Protein AF-A0A6V7JPB8-F1 (afdb_monomer_lite)

Foldseek 3Di:
DPQDPDPDDDNADADDDDDPQQWDWDPPDPVDIHIDGCVVVVVVVVVVPDDDPPPPPDDDD

Sequence (61 aa):
NPTPNVTGDSSINWKPVKTDALEYLAINNPRDVKMSENLWKERIDFWRSLPCHVGLSMPSE

Radius of gyration: 17.68 Å; chains: 1; bounding box: 52×20×39 Å

Organism: NCBI:txid1563983

Secondary structure (DSSP, 8-state):
--S----SS-----PPP-STT--EEEEEETTEEEEE--TTHHHHHHHHHSPPPTTSS----

pLDDT: mean 80.29, std 13.58, range [54.09, 94.56]

Structure (mmCIF, N/CA/C/O backbone):
data_AF-A0A6V7JPB8-F1
#
_entry.id   AF-A0A6V7JPB8-F1
#
loop_
_atom_site.group_PDB
_atom_site.id
_atom_site.type_symbol
_atom_site.label_atom_id
_atom_site.label_alt_id
_atom_site.label_comp_id
_atom_site.label_asym_id
_atom_site.label_entity_id
_atom_site.label_seq_id
_atom_site.pdbx_PDB_ins_code
_atom_site.Cartn_x
_atom_site.Cartn_y
_atom_site.Cartn_z
_atom_site.occupancy
_atom_site.B_iso_or_equiv
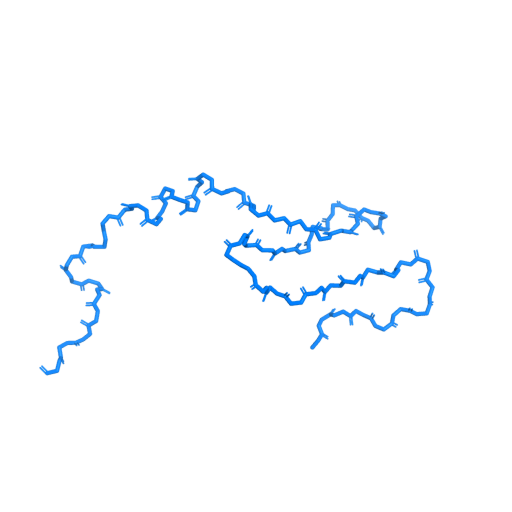_atom_site.auth_seq_id
_atom_site.auth_comp_id
_atom_site.auth_asym_id
_atom_site.auth_atom_id
_atom_site.pdbx_PDB_model_num
ATOM 1 N N . ASN A 1 1 ? 2.981 -4.764 18.298 1.00 74.75 1 ASN A N 1
ATOM 2 C CA . ASN A 1 1 ? 1.601 -5.026 17.842 1.00 74.75 1 ASN A CA 1
ATOM 3 C C . ASN A 1 1 ? 0.847 -3.705 17.905 1.00 74.75 1 ASN A C 1
ATOM 5 O O . ASN A 1 1 ? 0.624 -3.251 19.019 1.00 74.75 1 ASN A O 1
ATOM 9 N N . PRO A 1 2 ? 0.557 -3.051 16.767 1.00 80.25 2 PRO A N 1
ATOM 10 C CA . PRO A 1 2 ? -0.104 -1.748 16.757 1.00 80.25 2 PRO A CA 1
ATOM 11 C C . PRO A 1 2 ? -1.639 -1.848 16.837 1.00 80.25 2 PRO A C 1
ATOM 13 O O . PRO A 1 2 ? -2.312 -0.824 16.904 1.00 80.25 2 PRO A O 1
ATOM 16 N N . THR A 1 3 ? -2.197 -3.066 16.848 1.00 80.56 3 THR A N 1
ATOM 17 C CA . THR A 1 3 ? -3.625 -3.292 17.093 1.00 80.56 3 THR A CA 1
ATOM 18 C C . THR A 1 3 ? -3.968 -2.838 18.512 1.00 80.56 3 THR A C 1
ATOM 20 O O . THR A 1 3 ? -3.377 -3.369 19.458 1.00 80.56 3 THR A O 1
ATOM 23 N N . PRO A 1 4 ? -4.894 -1.883 18.698 1.00 72.19 4 PRO A N 1
ATOM 24 C CA . PRO A 1 4 ? -5.295 -1.472 20.030 1.00 72.19 4 PRO A CA 1
ATOM 25 C C . PRO A 1 4 ? -6.064 -2.597 20.734 1.00 72.19 4 PRO A C 1
ATOM 27 O O . PRO A 1 4 ? -6.835 -3.333 20.119 1.00 72.19 4 PRO A O 1
ATOM 30 N N . ASN A 1 5 ? -5.879 -2.711 22.048 1.00 67.25 5 ASN A N 1
ATOM 31 C CA . ASN A 1 5 ? -6.670 -3.605 22.890 1.00 67.25 5 ASN A CA 1
ATOM 32 C C . ASN A 1 5 ? -8.052 -2.961 23.116 1.00 67.25 5 ASN A C 1
ATOM 34 O O . ASN A 1 5 ? -8.241 -2.271 24.114 1.00 67.25 5 ASN A O 1
ATOM 38 N N . VAL A 1 6 ? -8.991 -3.082 22.171 1.00 62.91 6 VAL A N 1
ATOM 39 C CA . VAL A 1 6 ? -10.297 -2.403 22.290 1.00 62.91 6 VAL A CA 1
ATOM 40 C C . VAL A 1 6 ? -11.338 -3.301 22.970 1.00 62.91 6 VAL A C 1
ATOM 42 O O . VAL A 1 6 ? -11.793 -4.291 22.403 1.00 62.91 6 VAL A O 1
ATOM 45 N N . THR A 1 7 ? -11.753 -2.913 24.178 1.00 54.09 7 THR A N 1
ATOM 46 C CA . THR A 1 7 ? -13.026 -3.268 24.828 1.00 54.09 7 THR A CA 1
ATOM 47 C C . THR A 1 7 ? -14.120 -2.317 24.316 1.00 54.09 7 THR A C 1
ATOM 49 O O . THR A 1 7 ? -14.340 -1.259 24.895 1.00 54.09 7 THR A O 1
ATOM 52 N N . GLY A 1 8 ? -14.779 -2.641 23.198 1.00 60.09 8 GLY A N 1
ATOM 53 C CA . GLY A 1 8 ? -15.857 -1.816 22.620 1.00 60.09 8 GLY A CA 1
ATOM 54 C C . GLY A 1 8 ? -15.856 -1.743 21.088 1.00 60.09 8 GLY A C 1
ATOM 55 O O . GLY A 1 8 ? -14.919 -2.214 20.453 1.00 60.09 8 GLY A O 1
ATOM 56 N N . ASP A 1 9 ? -16.921 -1.148 20.537 1.00 56.84 9 ASP A N 1
ATOM 57 C CA . ASP A 1 9 ? -17.525 -1.227 19.180 1.00 56.84 9 ASP A CA 1
ATOM 58 C C . ASP A 1 9 ? -16.633 -0.998 17.931 1.00 56.84 9 ASP A C 1
ATOM 60 O O . ASP A 1 9 ? -17.118 -0.889 16.808 1.00 56.84 9 ASP A O 1
ATOM 64 N N . SER A 1 10 ? -15.314 -0.934 18.084 1.00 58.44 10 SER A N 1
ATOM 65 C CA . SER A 1 10 ? -14.356 -0.797 16.987 1.00 58.44 10 SER A CA 1
ATOM 66 C C . SER A 1 10 ? -13.284 -1.881 17.092 1.00 58.44 10 SER A C 1
ATOM 68 O O . SER A 1 10 ? -12.118 -1.605 17.385 1.00 58.44 10 SER A O 1
ATOM 70 N N . SER A 1 11 ? -13.675 -3.138 16.862 1.00 64.62 11 SER A N 1
ATOM 71 C CA . SER A 1 11 ? -12.753 -4.276 16.779 1.00 64.62 11 SER A CA 1
ATOM 72 C C . SER A 1 11 ? -11.974 -4.246 15.457 1.00 64.62 11 SER A C 1
ATOM 74 O O . SER A 1 11 ? -12.164 -5.084 14.571 1.00 64.62 11 SER A O 1
ATOM 76 N N . ILE A 1 12 ? -11.120 -3.243 15.278 1.00 74.19 12 ILE A N 1
ATOM 77 C CA . ILE A 1 12 ? -10.256 -3.150 14.103 1.00 74.19 12 ILE A CA 1
ATOM 78 C C . ILE A 1 12 ? -9.134 -4.172 14.271 1.00 74.19 12 ILE A C 1
ATOM 80 O O . ILE A 1 12 ? -8.268 -4.034 15.131 1.00 74.19 12 ILE A O 1
ATOM 84 N N . ASN A 1 13 ? -9.151 -5.211 13.440 1.00 79.12 13 ASN A N 1
ATOM 85 C CA . ASN A 1 13 ? -8.114 -6.236 13.422 1.00 79.12 13 ASN A CA 1
ATOM 86 C C . ASN A 1 13 ? -6.977 -5.809 12.481 1.00 79.12 13 ASN A C 1
ATOM 88 O O . ASN A 1 13 ? -6.980 -6.160 11.298 1.00 79.12 13 ASN A O 1
ATOM 92 N N . TRP A 1 14 ? -6.028 -5.022 12.997 1.00 86.50 14 TRP A N 1
ATOM 93 C CA . TRP A 1 14 ? -4.858 -4.586 12.234 1.00 86.50 14 TRP A CA 1
ATOM 94 C C . TRP A 1 14 ? -3.835 -5.721 12.125 1.00 86.50 14 TRP A C 1
ATOM 96 O O . TRP A 1 14 ? -2.948 -5.912 12.960 1.00 86.50 14 TRP A O 1
ATOM 106 N N . LYS A 1 15 ? -3.961 -6.500 11.052 1.00 85.00 15 LYS A N 1
ATOM 107 C CA . LYS A 1 15 ? -3.062 -7.624 10.792 1.00 85.00 15 LYS A CA 1
ATOM 108 C C . LYS A 1 15 ? -1.719 -7.129 10.235 1.00 85.00 15 LYS A C 1
ATOM 110 O O . LYS A 1 15 ? -1.705 -6.184 9.446 1.00 85.00 15 LYS A O 1
ATOM 115 N N . PRO A 1 16 ? -0.594 -7.762 10.614 1.00 86.12 16 PRO A N 1
ATOM 116 C CA . PRO A 1 16 ? 0.686 -7.538 9.949 1.00 86.12 16 PRO A CA 1
ATOM 117 C C . PRO A 1 16 ? 0.594 -7.841 8.451 1.00 86.12 16 PRO A C 1
ATOM 119 O O . PRO A 1 16 ? -0.154 -8.740 8.066 1.00 86.12 16 PRO A O 1
ATOM 122 N N . VAL A 1 17 ? 1.398 -7.144 7.647 1.00 87.06 17 VAL A N 1
ATOM 123 C CA . VAL A 1 17 ? 1.554 -7.427 6.213 1.00 87.06 17 VAL A CA 1
ATOM 124 C C . VAL A 1 17 ? 2.144 -8.823 6.037 1.00 87.06 17 VAL A C 1
ATOM 126 O O . VAL A 1 17 ? 3.151 -9.158 6.665 1.00 87.06 17 VAL A O 1
ATOM 129 N N . LYS A 1 18 ? 1.502 -9.643 5.207 1.00 86.19 18 LYS A N 1
ATOM 130 C CA . LYS A 1 18 ? 1.912 -11.025 4.909 1.00 86.19 18 LYS A CA 1
ATOM 131 C C . LYS A 1 18 ? 2.055 -11.296 3.418 1.00 86.19 18 LYS A C 1
ATOM 133 O O . LYS A 1 18 ? 2.526 -12.369 3.052 1.00 86.19 18 LYS A O 1
ATOM 138 N N . THR A 1 19 ? 1.625 -10.363 2.576 1.00 87.31 19 THR A N 1
ATOM 139 C CA . THR A 1 19 ? 1.574 -10.535 1.124 1.00 87.31 19 THR A CA 1
ATOM 140 C C . THR A 1 19 ? 2.275 -9.388 0.400 1.00 87.31 19 THR A C 1
ATOM 142 O O . THR A 1 19 ? 2.463 -8.302 0.950 1.00 87.31 19 THR A O 1
ATOM 145 N N . ASP A 1 20 ? 2.594 -9.604 -0.876 1.00 86.06 20 ASP A N 1
ATOM 146 C CA . ASP A 1 20 ? 3.124 -8.559 -1.763 1.00 86.06 20 ASP A CA 1
ATOM 147 C C . ASP A 1 20 ? 2.065 -7.528 -2.185 1.00 86.06 20 ASP A C 1
ATOM 149 O O . ASP A 1 20 ? 2.382 -6.568 -2.888 1.00 86.06 20 ASP A O 1
ATOM 153 N N . ALA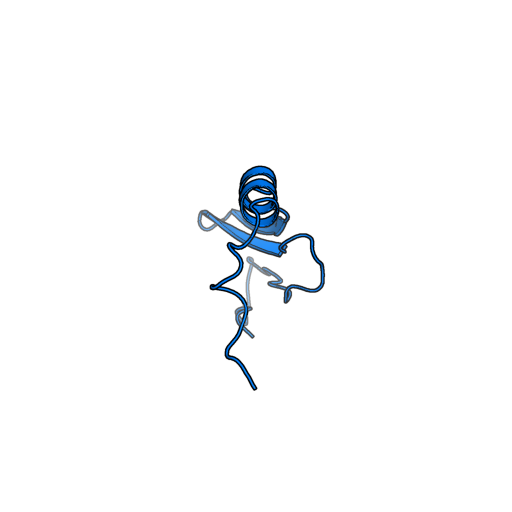 A 1 21 ? 0.817 -7.692 -1.731 1.00 85.38 21 ALA A N 1
ATOM 154 C CA . ALA A 1 21 ? -0.293 -6.790 -2.014 1.00 85.38 21 ALA A CA 1
ATOM 155 C C . ALA A 1 21 ? -0.207 -5.463 -1.238 1.00 85.38 21 ALA A C 1
ATOM 157 O O . ALA A 1 21 ? -1.146 -4.678 -1.274 1.00 85.38 21 ALA A O 1
ATOM 158 N N . LEU A 1 22 ? 0.904 -5.179 -0.543 1.00 88.06 22 LEU A N 1
ATOM 159 C CA . LEU A 1 22 ? 1.130 -3.916 0.171 1.00 88.06 22 LEU A CA 1
ATOM 160 C C . LEU A 1 22 ? -0.035 -3.582 1.118 1.00 88.06 22 LEU A C 1
ATOM 162 O O . LEU A 1 22 ? -0.618 -2.498 1.056 1.00 88.06 22 LEU A O 1
ATOM 166 N N . GLU A 1 23 ? -0.407 -4.556 1.951 1.00 93.56 23 GLU A N 1
ATOM 167 C CA . GLU A 1 23 ? -1.506 -4.440 2.910 1.00 93.56 23 GLU A CA 1
ATOM 168 C C . GLU A 1 23 ? -1.279 -3.260 3.869 1.00 93.56 23 GLU A C 1
ATOM 170 O O . GLU A 1 23 ? -0.175 -3.031 4.365 1.00 93.56 23 GLU A O 1
ATOM 175 N N . TYR A 1 24 ? -2.336 -2.511 4.162 1.00 92.12 24 TYR A N 1
ATOM 176 C CA . TYR A 1 24 ? -2.286 -1.361 5.060 1.00 92.12 24 TYR A CA 1
ATOM 177 C C . TYR A 1 24 ? -3.620 -1.161 5.780 1.00 92.12 24 TYR A C 1
ATOM 179 O O . TYR A 1 24 ? -4.657 -1.685 5.373 1.00 92.12 24 TYR A O 1
ATOM 187 N N . LEU A 1 25 ? -3.600 -0.375 6.856 1.00 92.19 25 LEU A N 1
ATOM 188 C CA . LEU A 1 25 ? -4.810 0.076 7.532 1.00 92.19 25 LEU A CA 1
ATOM 189 C C . LEU A 1 25 ? -5.217 1.446 6.975 1.00 92.19 25 LEU A C 1
ATOM 191 O O . LEU A 1 25 ? -4.507 2.433 7.159 1.00 92.19 25 LEU A O 1
ATOM 195 N N . ALA A 1 26 ? -6.355 1.513 6.290 1.00 92.25 26 ALA A N 1
ATOM 196 C CA . ALA A 1 26 ? -6.948 2.761 5.838 1.00 92.25 26 ALA A CA 1
ATOM 197 C C . ALA A 1 26 ? -7.719 3.407 6.996 1.00 92.25 26 ALA A C 1
ATOM 199 O O . ALA A 1 26 ? -8.654 2.807 7.524 1.00 92.25 26 ALA A O 1
ATOM 200 N N . ILE A 1 27 ? -7.330 4.626 7.374 1.00 91.38 27 ILE A N 1
ATOM 201 C CA . ILE A 1 27 ? -8.014 5.448 8.378 1.00 91.38 27 ILE A CA 1
ATOM 202 C C . ILE A 1 27 ? -8.646 6.626 7.635 1.00 91.38 27 ILE A C 1
ATOM 204 O O . ILE A 1 27 ? -7.991 7.641 7.408 1.00 91.38 27 ILE A O 1
ATOM 208 N N . ASN A 1 28 ? -9.905 6.476 7.217 1.00 90.12 28 ASN A N 1
ATOM 209 C CA . ASN A 1 28 ? -10.609 7.521 6.466 1.00 90.12 28 ASN A CA 1
ATOM 210 C C . ASN A 1 28 ? -11.306 8.512 7.408 1.00 90.12 28 ASN A C 1
ATOM 212 O O . ASN A 1 28 ? -11.298 9.717 7.174 1.00 90.12 28 ASN A O 1
ATOM 216 N N . ASN A 1 29 ? -11.931 8.001 8.473 1.00 88.88 29 ASN A N 1
ATOM 217 C CA . ASN A 1 29 ? -12.556 8.773 9.550 1.00 88.88 29 ASN A CA 1
ATOM 218 C C . ASN A 1 29 ? -12.752 7.870 10.794 1.00 88.88 29 ASN A C 1
ATOM 220 O O . ASN A 1 29 ? -12.536 6.662 10.692 1.00 88.88 29 ASN A O 1
ATOM 224 N N . PRO A 1 30 ? -13.193 8.395 11.956 1.00 85.19 30 PRO A N 1
ATOM 225 C CA . PRO A 1 30 ? -13.312 7.607 13.191 1.00 85.19 30 PRO A CA 1
ATOM 226 C C . PRO A 1 30 ? -14.242 6.383 13.131 1.00 85.19 30 PRO A C 1
ATOM 228 O O . PRO A 1 30 ? -14.173 5.540 14.019 1.00 85.19 30 PRO A O 1
ATOM 231 N N . ARG A 1 31 ? -15.126 6.289 12.128 1.00 84.50 31 ARG A N 1
ATOM 232 C CA . ARG A 1 31 ? -16.061 5.165 11.933 1.00 84.50 31 ARG A CA 1
ATOM 233 C C . ARG A 1 31 ? -15.716 4.286 10.726 1.00 84.50 31 ARG A C 1
ATOM 235 O O . ARG A 1 31 ? -16.324 3.236 10.566 1.00 84.50 31 ARG A O 1
ATOM 242 N N . ASP A 1 32 ? -14.770 4.701 9.885 1.00 86.62 32 ASP A N 1
ATOM 243 C CA . ASP A 1 32 ? -14.318 3.956 8.704 1.00 86.62 32 ASP A CA 1
ATOM 244 C C . ASP A 1 32 ? -12.809 3.739 8.794 1.00 86.62 32 ASP A C 1
ATOM 246 O O . ASP A 1 32 ? -11.994 4.520 8.285 1.00 86.62 32 ASP A O 1
ATOM 250 N N . VAL A 1 33 ? -12.467 2.666 9.504 1.00 89.00 33 VAL A N 1
ATOM 251 C CA . VAL A 1 33 ? -11.108 2.160 9.630 1.00 89.00 33 VAL A CA 1
ATOM 252 C C . VAL A 1 33 ? -11.107 0.694 9.226 1.00 89.00 33 VAL A C 1
ATOM 254 O O . VAL A 1 33 ? -11.802 -0.123 9.832 1.00 89.00 33 VAL A O 1
ATOM 257 N N . LYS A 1 34 ? -10.336 0.351 8.195 1.00 90.44 34 LYS A N 1
ATOM 258 C CA . LYS A 1 34 ? -10.343 -0.998 7.613 1.00 90.44 34 LYS A CA 1
ATOM 259 C C . LYS A 1 34 ? -9.001 -1.371 7.009 1.00 90.44 34 LYS A C 1
ATOM 261 O O . LYS A 1 34 ? -8.238 -0.508 6.588 1.00 90.44 34 LYS A O 1
ATOM 266 N N . MET A 1 35 ? -8.732 -2.670 6.934 1.00 91.94 35 MET A N 1
ATOM 267 C CA . MET A 1 35 ? -7.615 -3.176 6.140 1.00 91.94 35 MET A 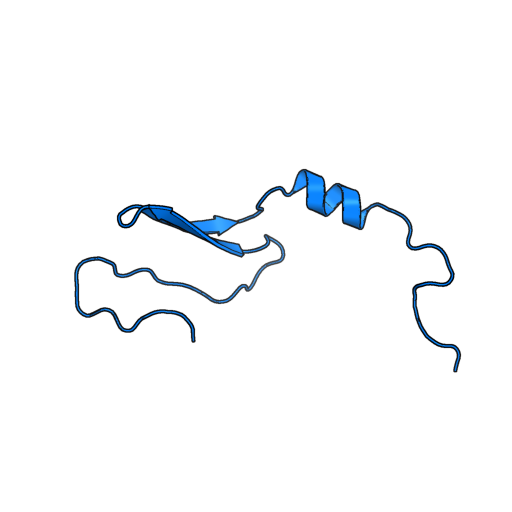CA 1
ATOM 268 C C . MET A 1 35 ? -7.917 -2.984 4.651 1.00 91.94 35 MET A C 1
ATOM 270 O O . MET A 1 35 ? -9.058 -3.138 4.216 1.00 91.94 35 MET A O 1
ATOM 274 N N . SER A 1 36 ? -6.893 -2.641 3.888 1.00 93.19 36 SER A N 1
ATOM 275 C CA . SER A 1 36 ? -6.930 -2.478 2.439 1.00 93.19 36 SER A CA 1
ATOM 276 C C . SER A 1 36 ? -5.572 -2.884 1.867 1.00 93.19 36 SER A C 1
ATOM 278 O O . SER A 1 36 ? -4.639 -3.190 2.609 1.00 93.19 36 SER A O 1
ATOM 280 N N . GLU A 1 37 ? -5.456 -2.900 0.549 1.00 94.56 37 GLU A N 1
ATOM 281 C CA . GLU A 1 37 ? -4.264 -3.345 -0.165 1.00 94.56 37 GLU A CA 1
ATOM 282 C C . GLU A 1 37 ? -3.981 -2.447 -1.371 1.00 94.56 37 GLU A C 1
ATOM 284 O O . GLU A 1 37 ? -4.841 -1.679 -1.811 1.00 94.56 37 GLU A O 1
ATOM 289 N N . ASN A 1 38 ? -2.765 -2.550 -1.904 1.00 93.56 38 ASN A N 1
ATOM 290 C CA . ASN A 1 38 ? -2.376 -2.015 -3.204 1.00 93.56 38 ASN A CA 1
ATOM 291 C C . ASN A 1 38 ? -2.553 -0.491 -3.335 1.00 93.56 38 ASN A C 1
ATOM 293 O O . ASN A 1 38 ? -2.916 0.015 -4.404 1.00 93.56 38 ASN A O 1
ATOM 297 N N . LEU A 1 39 ? -2.264 0.262 -2.262 1.00 92.81 39 LEU A N 1
ATOM 298 C CA . LEU A 1 39 ? -2.338 1.724 -2.288 1.00 92.81 39 LEU A CA 1
ATOM 299 C C . LEU A 1 39 ? -1.440 2.279 -3.399 1.00 92.81 39 LEU A C 1
ATOM 301 O O . LEU A 1 39 ? -0.220 2.151 -3.352 1.00 92.81 39 LEU A O 1
ATOM 305 N N . TRP A 1 40 ? -2.064 2.902 -4.400 1.00 93.88 40 TRP A N 1
ATOM 306 C CA . TRP A 1 40 ? -1.385 3.479 -5.564 1.00 93.88 40 TRP A CA 1
ATOM 307 C C . TRP A 1 40 ? -0.455 2.495 -6.284 1.00 93.88 40 TRP A C 1
ATOM 309 O O . TRP A 1 40 ? 0.637 2.876 -6.713 1.00 93.88 40 TRP A O 1
ATOM 319 N N . LYS A 1 41 ? -0.898 1.240 -6.434 1.00 92.75 41 LYS A N 1
ATOM 320 C CA . LY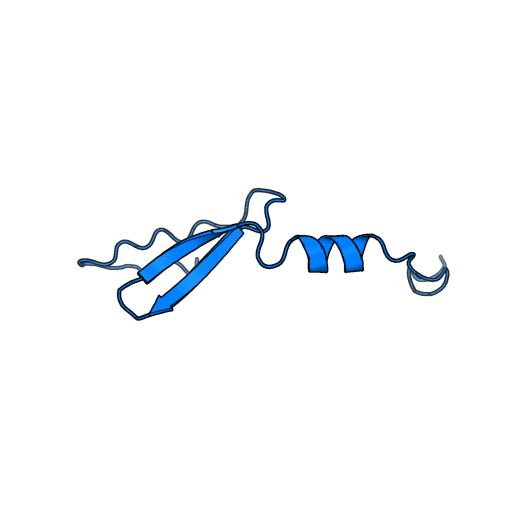S A 1 41 ? -0.135 0.154 -7.062 1.00 92.75 41 LYS A CA 1
ATOM 321 C C . LYS A 1 41 ? 0.601 0.578 -8.333 1.00 92.75 41 LYS A C 1
ATOM 323 O O . LYS A 1 41 ? 1.796 0.352 -8.436 1.00 92.75 41 LYS A O 1
ATOM 328 N N . GLU A 1 42 ? -0.076 1.276 -9.243 1.00 94.25 42 GLU A N 1
ATOM 329 C CA . GLU A 1 42 ? 0.509 1.743 -10.508 1.00 94.25 42 GLU A CA 1
ATOM 330 C C . GLU A 1 42 ? 1.738 2.641 -10.312 1.00 94.25 42 GLU A C 1
ATOM 332 O O . GLU A 1 42 ? 2.719 2.527 -11.042 1.00 94.25 42 GLU A O 1
ATOM 337 N N . ARG A 1 43 ? 1.723 3.516 -9.298 1.00 94.56 43 ARG A N 1
ATOM 338 C CA . ARG A 1 43 ? 2.867 4.386 -8.989 1.00 94.56 43 ARG A CA 1
ATOM 339 C C . ARG A 1 43 ? 4.028 3.577 -8.431 1.00 94.56 43 ARG A C 1
ATOM 341 O O . ARG A 1 43 ? 5.175 3.839 -8.771 1.00 94.56 43 ARG A O 1
ATOM 348 N N . ILE A 1 44 ? 3.734 2.608 -7.570 1.00 91.62 44 ILE A N 1
ATOM 349 C CA . ILE A 1 44 ? 4.753 1.739 -6.975 1.00 91.62 44 ILE A CA 1
ATOM 350 C C . ILE A 1 44 ? 5.377 0.847 -8.048 1.00 91.62 44 ILE A C 1
ATOM 352 O O . ILE A 1 44 ? 6.598 0.720 -8.099 1.00 91.62 44 ILE A O 1
ATOM 356 N N . ASP A 1 45 ? 4.558 0.296 -8.941 1.00 92.12 45 ASP A N 1
ATOM 357 C CA . ASP A 1 45 ? 5.013 -0.491 -10.084 1.00 92.12 45 ASP A CA 1
ATOM 358 C C . ASP A 1 45 ? 5.870 0.356 -11.031 1.00 92.12 45 ASP A C 1
ATOM 360 O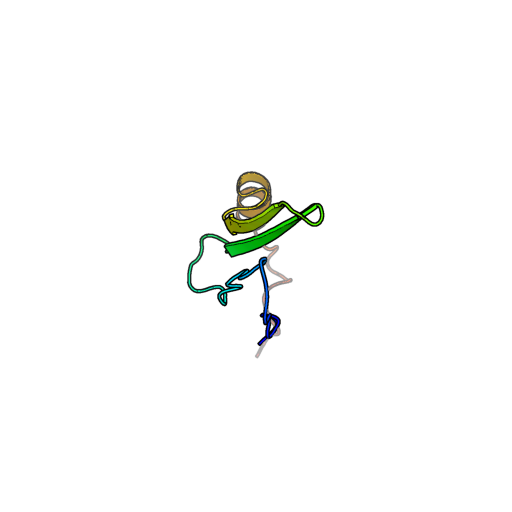 O . ASP A 1 45 ? 6.933 -0.095 -11.453 1.00 92.12 45 ASP A O 1
ATOM 364 N N . PHE A 1 46 ? 5.475 1.608 -11.293 1.00 93.56 46 PHE A N 1
ATOM 365 C CA . PHE A 1 46 ? 6.296 2.549 -12.053 1.00 93.56 46 PHE A CA 1
ATOM 366 C C . PHE A 1 46 ? 7.678 2.726 -11.415 1.00 93.56 46 PHE A C 1
ATOM 368 O O . PHE A 1 46 ? 8.684 2.487 -12.081 1.00 93.56 46 PHE A O 1
ATOM 375 N N . TRP A 1 47 ? 7.748 3.065 -10.123 1.00 90.06 47 TRP A N 1
ATOM 376 C CA . TRP A 1 47 ? 9.029 3.252 -9.431 1.00 90.06 47 TRP A CA 1
ATOM 377 C C . TRP A 1 47 ? 9.883 1.978 -9.405 1.00 90.06 47 TRP A C 1
ATOM 379 O O . TRP A 1 47 ? 11.095 2.066 -9.576 1.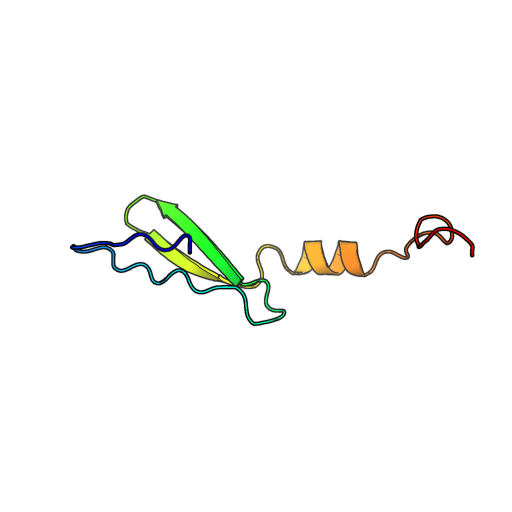00 90.06 47 TRP A O 1
ATOM 389 N N . ARG A 1 48 ? 9.267 0.797 -9.250 1.00 87.25 48 ARG A N 1
ATOM 390 C CA . ARG A 1 48 ? 9.951 -0.509 -9.326 1.00 87.25 48 ARG A CA 1
ATOM 391 C C . ARG A 1 48 ? 10.486 -0.828 -10.721 1.00 87.25 48 ARG A C 1
ATOM 393 O O . ARG A 1 48 ? 11.472 -1.547 -10.833 1.00 87.25 48 ARG A O 1
ATOM 400 N N . SER A 1 49 ? 9.820 -0.341 -11.767 1.00 90.31 49 SER A N 1
ATOM 401 C CA . SER A 1 49 ? 10.217 -0.581 -13.158 1.00 90.31 49 SER A CA 1
ATOM 402 C C . SER A 1 49 ? 11.410 0.262 -13.602 1.00 90.31 49 SER A C 1
ATOM 404 O O . SER A 1 49 ? 12.049 -0.069 -14.602 1.00 90.31 49 SER A O 1
ATOM 406 N N . LEU A 1 50 ? 11.715 1.350 -12.883 1.00 88.75 50 LEU A N 1
ATOM 407 C CA . LEU A 1 50 ? 12.844 2.197 -13.233 1.00 88.75 50 LEU A CA 1
ATOM 408 C C . LEU A 1 50 ? 14.148 1.414 -13.041 1.00 88.75 50 LEU A C 1
ATOM 410 O O . LEU A 1 50 ? 14.357 0.820 -11.980 1.00 88.75 50 LEU A O 1
ATOM 414 N N . PRO A 1 51 ? 15.050 1.416 -14.035 1.00 85.06 51 PRO A N 1
ATOM 415 C CA . PRO A 1 51 ? 16.343 0.785 -13.870 1.00 85.06 51 PRO A CA 1
ATOM 416 C C . PRO A 1 51 ? 17.106 1.516 -12.763 1.00 85.06 51 PRO A C 1
ATOM 418 O O . PRO A 1 51 ? 17.323 2.727 -12.838 1.00 85.06 51 PRO A O 1
ATOM 421 N N . CYS A 1 52 ? 17.548 0.790 -11.738 1.00 71.62 52 CYS A N 1
ATOM 422 C CA . CYS A 1 52 ? 18.566 1.318 -10.840 1.00 71.62 52 CYS A CA 1
ATOM 423 C C . CYS A 1 52 ? 19.806 1.614 -11.687 1.00 71.62 52 CYS A C 1
ATOM 425 O O . CYS A 1 52 ? 20.352 0.708 -12.319 1.00 71.62 52 CYS A O 1
ATOM 427 N N . HIS A 1 53 ? 20.250 2.873 -11.729 1.00 60.59 53 HIS A N 1
ATOM 428 C CA . HIS A 1 53 ? 21.528 3.190 -12.352 1.00 60.59 53 HIS A CA 1
ATOM 429 C C . HIS A 1 53 ? 22.614 2.333 -11.692 1.00 60.59 53 HIS A C 1
ATOM 431 O O . HIS A 1 53 ? 22.767 2.348 -10.466 1.00 60.59 53 HIS A O 1
ATOM 437 N N . VAL A 1 54 ? 23.339 1.574 -12.519 1.00 56.91 54 VAL A N 1
ATOM 438 C CA . VAL A 1 54 ? 24.544 0.833 -12.132 1.00 56.91 54 VAL A CA 1
ATOM 439 C C . VAL A 1 54 ? 25.473 1.834 -11.441 1.00 56.91 54 VAL A C 1
ATOM 441 O O . VAL A 1 54 ? 25.996 2.740 -12.082 1.00 56.91 54 VAL A O 1
ATOM 444 N N . GLY A 1 55 ? 25.565 1.747 -10.114 1.00 58.12 55 GLY A N 1
ATOM 445 C CA . GLY A 1 55 ? 26.223 2.746 -9.264 1.00 58.12 55 GLY A CA 1
ATOM 446 C C . GLY A 1 55 ? 25.488 3.062 -7.957 1.00 58.12 55 GLY A C 1
ATOM 447 O O . GLY A 1 55 ? 26.113 3.560 -7.029 1.00 58.12 55 GLY A O 1
ATOM 448 N N . LEU A 1 56 ? 24.190 2.743 -7.849 1.00 61.59 56 LEU A N 1
ATOM 449 C CA . LEU A 1 56 ? 23.420 2.872 -6.596 1.00 61.59 56 LEU A CA 1
ATOM 450 C C . LEU A 1 56 ? 23.114 1.524 -5.918 1.00 61.59 56 LEU A C 1
ATOM 452 O O . LEU A 1 56 ? 22.655 1.497 -4.779 1.00 61.59 56 LEU A O 1
ATOM 456 N N . SER A 1 57 ? 23.380 0.404 -6.594 1.00 63.47 57 SER A N 1
ATOM 457 C CA . SER A 1 57 ? 23.224 -0.947 -6.052 1.00 63.47 57 SER A CA 1
ATOM 458 C C . SER A 1 57 ? 24.583 -1.541 -5.644 1.00 63.47 57 SER A C 1
ATOM 460 O O . SER A 1 57 ? 25.229 -2.212 -6.444 1.00 63.47 57 SER A O 1
ATOM 462 N N . MET A 1 58 ? 24.919 -1.308 -4.367 1.00 60.59 58 MET A N 1
ATOM 463 C CA . MET A 1 58 ? 25.913 -1.949 -3.477 1.00 60.59 58 MET A CA 1
ATOM 464 C C . MET A 1 58 ? 27.394 -1.492 -3.499 1.00 60.59 58 MET A C 1
ATOM 466 O O . MET A 1 58 ? 27.915 -1.140 -4.557 1.00 60.59 58 MET A O 1
ATOM 470 N N . PRO A 1 59 ? 28.076 -1.499 -2.321 1.00 55.16 59 PRO A N 1
ATOM 471 C CA . PRO A 1 59 ? 29.515 -1.275 -2.216 1.00 55.16 59 PRO A CA 1
ATOM 472 C C . PRO A 1 59 ? 30.284 -2.463 -2.801 1.00 55.16 59 PRO A C 1
ATOM 474 O O . PRO A 1 59 ? 29.882 -3.613 -2.640 1.00 55.16 59 PRO A O 1
ATOM 477 N N . SER A 1 60 ? 31.397 -2.155 -3.460 1.00 56.22 60 SER A N 1
ATOM 478 C CA . SER A 1 60 ? 32.417 -3.107 -3.900 1.00 56.22 60 SER A CA 1
ATOM 479 C C . SER A 1 60 ? 32.991 -3.897 -2.717 1.00 56.22 60 SER A C 1
ATOM 481 O O . SER A 1 60 ? 33.429 -3.273 -1.746 1.00 56.22 60 SER A O 1
ATOM 483 N N . GLU A 1 61 ? 33.005 -5.231 -2.819 1.00 54.09 61 GLU A N 1
ATOM 484 C CA . GLU A 1 61 ? 33.954 -6.095 -2.090 1.00 54.09 61 GLU A CA 1
ATOM 485 C C . GLU A 1 61 ? 35.380 -5.919 -2.629 1.00 54.09 61 GLU A C 1
ATOM 487 O O . GLU A 1 61 ? 35.526 -5.689 -3.855 1.00 54.09 61 GLU A O 1
#